Protein AF-X1V5X7-F1 (afdb_monomer)

Radius of gyration: 23.46 Å; Cα contacts (8 Å, |Δi|>4): 172; chains: 1; bounding box: 52×43×67 Å

Secondary structure (DSSP, 8-state):
-EEEEE-SSS-HHHHHHHHHHTT-EEEEEETTTTEEEEE--HHHHHHHHHTT-EEEE--------PSS------------SS-HHHHHHHTTHHHHHTTSSS----TT------SS---TTSTTTTTT-------SSS-SS-SSSHHHHHHHHHHHHHH--S-SS----

Organism: NCBI:txid412755

Mean predicted aligned error: 12.65 Å

Foldseek 3Di:
DKKKKAAPPDALVRSVVLCVVLPWAPWDGDNVVSIIITDDDPVSVVVSVVVVIDIGHPDDPPPPCPPPNPPPPPPPPDDPPDDLLRVCVVVCVQVVQVVDVVGQLCPPHDDDDDDQAEDCPDPQNPPPCPDFDDPDPDDNYRPPCPSHVVNSSSSSNRPPDDDDDDDDD

Sequence (169 aa):
MRYAVTSKVLTVSQLQTEVQRHGGKNLRVANASKQVFCDLDDVNVNKLRAIGCSVNRVGGVRTNIMPPIVTPPLPVAAAPVYSPEQLIWATGLEELRAISEPPLYGEGMNLAIIDTGIRETHEKINGHVVYSKNYTAFPMRDGLDHGTGVASIVFGSCTIMFNSKLKGS

pLDDT: mean 77.75, std 16.04, range [32.78, 93.31]

Solvent-accessible surface area (backbone atoms only — not comparable to full-atom values): 10660 Å² total; per-residue (Å²): 88,52,28,39,36,34,48,93,84,53,53,63,70,56,46,50,53,51,42,46,73,59,63,39,38,82,75,44,78,39,74,92,79,47,33,37,35,25,33,42,52,78,75,40,51,54,54,44,41,73,76,63,32,50,73,43,71,56,65,75,84,71,76,78,67,59,80,69,71,77,64,77,73,75,80,68,87,60,74,74,90,60,53,75,67,53,48,43,56,75,70,46,51,61,63,64,24,62,76,43,90,75,54,68,45,56,82,97,62,86,83,88,83,92,64,67,26,43,54,65,83,40,85,71,44,46,94,66,78,88,77,86,83,76,92,67,91,67,66,57,52,35,83,76,53,52,25,36,47,54,50,35,51,50,39,55,60,40,56,76,83,83,84,93,87,88,85,78,132

Structure (mmCIF, N/CA/C/O backbone):
data_AF-X1V5X7-F1
#
_entry.id   AF-X1V5X7-F1
#
loop_
_atom_site.group_PDB
_atom_site.id
_atom_site.type_symbol
_atom_site.label_atom_id
_atom_site.label_alt_id
_atom_site.label_comp_id
_atom_site.label_asym_id
_atom_site.label_entity_id
_atom_site.label_seq_id
_atom_site.pdbx_PDB_ins_code
_atom_site.Cartn_x
_atom_site.Cartn_y
_atom_site.Cartn_z
_atom_site.occupancy
_atom_site.B_iso_or_equiv
_atom_site.auth_seq_id
_atom_site.auth_comp_id
_atom_site.auth_asym_id
_atom_site.auth_atom_id
_atom_site.pdbx_PDB_model_num
ATOM 1 N N . MET A 1 1 ? -15.019 13.125 15.286 1.00 82.56 1 MET A N 1
ATOM 2 C CA . MET A 1 1 ? -13.568 13.005 14.965 1.00 82.56 1 MET A CA 1
ATOM 3 C C . MET A 1 1 ? -13.233 11.554 14.647 1.00 82.56 1 MET A C 1
ATOM 5 O O . MET A 1 1 ? -13.990 10.699 15.080 1.00 82.56 1 MET A O 1
ATOM 9 N N . ARG A 1 2 ? -12.132 11.260 13.935 1.00 87.50 2 ARG A N 1
ATOM 10 C CA . ARG A 1 2 ? -11.765 9.876 13.587 1.00 87.50 2 ARG A CA 1
ATOM 11 C C . ARG A 1 2 ? -10.947 9.197 14.688 1.00 87.50 2 ARG A C 1
ATOM 13 O O . ARG A 1 2 ? -9.970 9.757 15.186 1.00 87.50 2 ARG A O 1
ATOM 20 N N . TYR A 1 3 ? -11.335 7.980 15.043 1.00 87.81 3 TYR A N 1
ATOM 21 C CA . TYR A 1 3 ? -10.760 7.174 16.114 1.00 87.81 3 TYR A CA 1
ATOM 22 C C . TYR A 1 3 ? -10.454 5.755 15.627 1.00 87.81 3 TYR A C 1
ATOM 24 O O . TYR A 1 3 ? -11.122 5.234 14.735 1.00 87.81 3 TYR A O 1
ATOM 32 N N . ALA A 1 4 ? -9.430 5.146 16.217 1.00 89.38 4 ALA A N 1
ATOM 33 C CA . ALA A 1 4 ? -9.101 3.737 16.101 1.00 89.38 4 ALA A CA 1
ATOM 34 C C . ALA A 1 4 ? -9.502 3.063 17.412 1.00 89.38 4 ALA A C 1
ATOM 36 O O . ALA A 1 4 ? -9.019 3.433 18.486 1.00 89.38 4 ALA A O 1
ATOM 37 N N . VAL A 1 5 ? -10.411 2.100 17.316 1.00 88.75 5 VAL A N 1
ATOM 38 C CA . VAL A 1 5 ? -10.928 1.340 18.449 1.00 88.75 5 VAL A CA 1
ATOM 39 C C . VAL A 1 5 ? -10.356 -0.067 18.386 1.00 88.75 5 VAL A C 1
ATOM 41 O O . VAL A 1 5 ? -10.426 -0.726 17.346 1.00 88.75 5 VAL A O 1
ATOM 44 N N . THR A 1 6 ? -9.800 -0.531 19.500 1.00 90.38 6 THR A N 1
ATOM 45 C CA . THR A 1 6 ? -9.306 -1.900 19.669 1.00 90.38 6 THR A CA 1
ATOM 46 C C . THR A 1 6 ? -9.837 -2.492 20.970 1.00 90.38 6 THR A C 1
ATOM 48 O O . THR A 1 6 ? -10.170 -1.775 21.916 1.00 90.38 6 THR A O 1
ATOM 51 N N . SER A 1 7 ? -9.941 -3.817 21.030 1.00 86.88 7 SER A N 1
ATOM 52 C CA . SER A 1 7 ? -10.329 -4.534 22.244 1.00 86.88 7 SER A CA 1
ATOM 53 C C . SER A 1 7 ? -9.482 -5.790 22.394 1.00 86.88 7 SER A C 1
ATOM 55 O O . SER A 1 7 ? -9.149 -6.442 21.406 1.00 86.88 7 SER A O 1
ATOM 57 N N . LYS A 1 8 ? -9.122 -6.120 23.638 1.00 82.88 8 LYS A N 1
ATOM 58 C CA . LYS A 1 8 ? -8.444 -7.382 23.974 1.00 82.88 8 LYS A CA 1
ATOM 59 C C . LYS A 1 8 ? -9.428 -8.538 24.175 1.00 82.88 8 LYS A C 1
ATOM 61 O O . LYS A 1 8 ? -9.007 -9.688 24.163 1.00 82.88 8 LYS A O 1
ATOM 66 N N . VAL A 1 9 ? -10.708 -8.225 24.381 1.00 81.69 9 VAL A N 1
ATOM 67 C CA . VAL A 1 9 ? -11.739 -9.183 24.807 1.00 81.69 9 VAL A CA 1
ATOM 68 C C . VAL A 1 9 ? -12.745 -9.457 23.690 1.00 81.69 9 VAL A C 1
ATOM 70 O O . VAL A 1 9 ? -13.210 -10.581 23.541 1.00 81.69 9 VAL A O 1
ATOM 73 N N . LEU A 1 10 ? -13.071 -8.444 22.882 1.00 81.31 10 LEU A N 1
ATOM 74 C CA . LEU A 1 10 ? -14.077 -8.554 21.827 1.00 81.31 10 LEU A CA 1
ATOM 75 C C . LEU A 1 10 ? -13.454 -8.967 20.493 1.00 81.31 10 LEU A C 1
ATOM 77 O O . LEU A 1 10 ? -12.392 -8.480 20.101 1.00 81.31 10 LEU A O 1
ATOM 81 N N . THR A 1 11 ? -14.163 -9.820 19.755 1.00 86.56 11 THR A N 1
ATOM 82 C CA . THR A 1 11 ? -13.843 -10.091 18.347 1.00 86.56 11 THR A CA 1
ATOM 83 C C . THR A 1 11 ? -14.108 -8.853 17.488 1.00 86.56 11 THR A C 1
ATOM 85 O O . THR A 1 11 ? -14.869 -7.966 17.869 1.00 86.56 11 THR A O 1
ATOM 88 N N . VAL A 1 12 ? -13.522 -8.789 16.291 1.00 85.25 12 VAL A N 1
ATOM 89 C CA . VAL A 1 12 ? -13.664 -7.626 15.396 1.00 85.25 12 VAL A CA 1
ATOM 90 C C . VAL A 1 12 ? -15.128 -7.373 14.993 1.00 85.25 12 VAL A C 1
ATOM 92 O O . VAL A 1 12 ? -15.560 -6.225 14.947 1.00 85.25 12 VAL A O 1
ATOM 95 N N . SER A 1 13 ? -15.911 -8.437 14.786 1.00 86.50 13 SER A N 1
ATOM 96 C CA . SER A 1 13 ? -17.355 -8.365 14.498 1.00 86.50 13 SER A CA 1
ATOM 97 C C . SER A 1 13 ? -18.157 -7.780 15.672 1.00 86.50 13 SER A C 1
ATOM 99 O O . SER A 1 13 ? -18.977 -6.872 15.503 1.00 86.50 13 SER A O 1
ATOM 101 N N . GLN A 1 14 ? -17.868 -8.241 16.891 1.00 88.19 14 GLN A N 1
ATOM 102 C CA . GLN A 1 14 ? -18.498 -7.716 18.104 1.00 88.19 14 GLN A CA 1
ATOM 103 C C . GLN A 1 14 ? -18.083 -6.267 18.360 1.00 88.19 14 GLN A C 1
ATOM 105 O O . GLN A 1 14 ? -18.922 -5.441 18.702 1.00 88.19 14 GLN A O 1
ATOM 110 N N . LEU A 1 15 ? -16.809 -5.941 18.129 1.00 88.12 15 LEU A N 1
ATOM 111 C CA . LEU A 1 15 ? -16.285 -4.588 18.260 1.00 88.12 15 LEU A CA 1
ATOM 112 C C . LEU A 1 15 ? -16.966 -3.627 17.283 1.00 88.12 15 LEU A C 1
ATOM 114 O O . LEU A 1 15 ? -17.355 -2.534 17.677 1.00 88.12 15 LEU A O 1
ATOM 118 N N . GLN A 1 16 ? -17.158 -4.038 16.029 1.00 89.88 16 GLN A N 1
ATOM 119 C CA . GLN A 1 16 ? -17.899 -3.258 15.038 1.00 89.88 16 GLN A CA 1
ATOM 120 C C . GLN A 1 16 ? -19.344 -3.009 15.488 1.00 89.88 16 GLN A C 1
ATOM 122 O O . GLN A 1 16 ? -19.816 -1.875 15.423 1.00 89.88 16 GLN A O 1
ATOM 127 N N . THR A 1 17 ? -20.022 -4.052 15.972 1.00 90.44 17 THR A N 1
ATOM 128 C CA . THR A 1 17 ? -21.407 -3.958 16.459 1.00 90.44 17 THR A CA 1
ATOM 129 C C . THR A 1 17 ? -21.512 -3.000 17.645 1.00 90.44 17 THR A C 1
ATOM 131 O O . THR A 1 17 ? -22.409 -2.160 17.690 1.00 90.44 17 THR A O 1
ATOM 134 N N . GLU A 1 18 ? -20.569 -3.077 18.583 1.00 88.19 18 GLU A N 1
ATOM 135 C CA . GLU A 1 18 ? -20.554 -2.226 19.771 1.00 88.19 18 GLU A CA 1
ATOM 136 C C . GLU A 1 18 ? -20.244 -0.768 19.408 1.00 88.19 18 GLU A C 1
ATOM 138 O O . GLU A 1 18 ? -20.939 0.148 19.841 1.00 88.19 18 GLU A O 1
ATOM 143 N N . VAL A 1 19 ? -19.274 -0.536 18.521 1.00 89.88 19 VAL A N 1
ATOM 144 C CA . VAL A 1 19 ? -18.979 0.803 17.990 1.00 89.88 19 VAL A CA 1
ATOM 145 C C . VAL A 1 19 ? -20.199 1.397 17.281 1.00 89.88 19 VAL A C 1
ATOM 147 O O . VAL A 1 19 ? -20.501 2.573 17.478 1.00 89.88 19 VAL A O 1
ATOM 150 N N . GLN A 1 20 ? -20.934 0.603 16.500 1.00 90.69 20 GLN A N 1
ATOM 151 C CA . GLN A 1 20 ? -22.153 1.055 15.829 1.00 90.69 20 GLN A CA 1
ATOM 152 C C . GLN A 1 20 ? -23.278 1.367 16.828 1.00 90.69 20 GLN A C 1
ATOM 154 O O . GLN A 1 20 ? -23.956 2.386 16.689 1.00 90.69 20 GLN A O 1
ATOM 159 N N . ARG A 1 21 ? -23.440 0.545 17.874 1.00 89.50 21 ARG A N 1
ATOM 160 C CA . ARG A 1 21 ? -24.416 0.760 18.955 1.00 89.50 21 ARG A CA 1
ATOM 161 C C . ARG A 1 21 ? -24.161 2.061 19.717 1.00 89.50 21 ARG A C 1
ATOM 163 O O . ARG A 1 21 ? -25.111 2.757 20.061 1.00 89.50 21 ARG A O 1
ATOM 170 N N . HIS A 1 22 ? -22.896 2.423 19.929 1.00 87.50 22 HIS A N 1
ATOM 171 C CA . HIS A 1 22 ? -22.502 3.683 20.577 1.00 87.50 22 HIS A CA 1
ATOM 172 C C . HIS A 1 22 ? -22.382 4.864 19.602 1.00 87.50 22 HIS A C 1
ATOM 174 O O . HIS A 1 22 ? -21.742 5.864 19.919 1.00 87.50 22 HIS A O 1
ATOM 180 N N . GLY A 1 23 ? -23.008 4.779 18.424 1.00 86.50 23 GLY A N 1
ATOM 181 C CA . GLY A 1 23 ? -23.139 5.905 17.498 1.00 86.50 23 GLY A CA 1
ATOM 182 C C . GLY A 1 23 ? -21.920 6.162 16.610 1.00 86.50 23 GLY A C 1
ATOM 183 O O . GLY A 1 23 ? -21.789 7.259 16.067 1.00 86.50 23 GLY A O 1
ATOM 184 N N . GLY A 1 24 ? -21.029 5.181 16.448 1.00 87.44 24 GLY A N 1
ATOM 185 C CA . GLY A 1 24 ? -19.924 5.254 15.496 1.00 87.44 24 GLY A CA 1
ATOM 186 C C . GLY A 1 24 ? -20.416 5.379 14.054 1.00 87.44 24 GLY A C 1
ATOM 187 O O . GLY A 1 24 ? -21.307 4.650 13.621 1.00 87.44 24 GLY A O 1
ATOM 188 N N . LYS A 1 25 ? -19.814 6.298 13.295 1.00 89.25 25 LYS A N 1
ATOM 189 C CA . LYS A 1 25 ? -20.087 6.530 11.864 1.00 89.25 25 LYS A CA 1
ATOM 190 C C . LYS A 1 25 ? -18.861 6.169 11.019 1.00 89.25 25 LYS A C 1
ATOM 192 O O . LYS A 1 25 ? -17.762 6.026 11.550 1.00 89.25 25 LYS A O 1
ATOM 197 N N . ASN A 1 26 ? -19.032 6.008 9.703 1.00 86.50 26 ASN A N 1
ATOM 198 C CA . ASN A 1 26 ? -17.939 5.759 8.744 1.00 86.50 26 ASN A CA 1
ATOM 199 C C . ASN A 1 26 ? -16.989 4.608 9.139 1.00 86.50 26 ASN A C 1
ATOM 201 O O . ASN A 1 26 ? -15.761 4.742 9.062 1.00 86.50 26 ASN A O 1
ATOM 205 N N . LEU A 1 27 ? -17.559 3.479 9.574 1.00 88.19 27 LEU A N 1
ATOM 206 C CA . LEU A 1 27 ? -16.793 2.342 10.074 1.00 88.19 27 LEU A CA 1
ATOM 207 C C . LEU A 1 27 ? -15.926 1.733 8.960 1.00 88.19 27 LEU A C 1
ATOM 209 O O . LEU A 1 27 ? -16.418 1.359 7.897 1.00 88.19 27 LEU A O 1
ATOM 213 N N . ARG A 1 28 ? -14.626 1.592 9.222 1.00 87.31 28 ARG A N 1
ATOM 214 C CA . ARG A 1 28 ? -13.691 0.796 8.423 1.00 87.31 28 ARG A CA 1
ATOM 215 C C . ARG A 1 28 ? -13.027 -0.238 9.310 1.00 87.31 28 ARG A C 1
ATOM 217 O O . ARG A 1 28 ? -12.333 0.103 10.265 1.00 87.31 28 ARG A O 1
ATOM 224 N N . VAL A 1 29 ? -13.225 -1.498 8.962 1.00 88.69 29 VAL A N 1
ATOM 225 C CA . VAL A 1 29 ? -12.705 -2.628 9.721 1.00 88.69 29 VAL A CA 1
ATOM 226 C C . VAL A 1 29 ? -11.352 -3.044 9.159 1.00 88.69 29 VAL A C 1
ATOM 228 O O . VAL A 1 29 ? -11.228 -3.336 7.972 1.00 88.69 29 VAL A O 1
ATOM 231 N N . ALA A 1 30 ? -10.339 -3.085 10.018 1.00 85.94 30 ALA A N 1
ATOM 232 C CA . ALA A 1 30 ? -9.025 -3.623 9.709 1.00 85.94 30 ALA A CA 1
ATOM 233 C C . ALA A 1 30 ? -8.866 -4.976 10.413 1.00 85.94 30 ALA A C 1
ATOM 235 O O . ALA A 1 30 ? -8.379 -5.063 11.541 1.00 85.94 30 ALA A O 1
ATOM 236 N N . ASN A 1 31 ? -9.306 -6.041 9.736 1.00 83.50 31 ASN A N 1
ATOM 237 C CA . ASN A 1 31 ? -9.322 -7.401 10.287 1.00 83.50 31 ASN A CA 1
ATOM 238 C C . ASN A 1 31 ? -7.927 -7.877 10.717 1.00 83.50 31 ASN A C 1
ATOM 240 O O . ASN A 1 31 ? -7.783 -8.434 11.802 1.00 83.50 31 ASN A O 1
ATOM 244 N N . ALA A 1 32 ? -6.902 -7.604 9.902 1.00 81.69 32 ALA A N 1
ATOM 245 C CA . ALA A 1 32 ? -5.528 -8.033 10.165 1.00 81.69 32 ALA A CA 1
ATOM 246 C C . ALA A 1 32 ? -4.952 -7.429 11.458 1.00 81.69 32 ALA A C 1
ATOM 248 O O . ALA A 1 32 ? -4.294 -8.121 12.227 1.00 81.69 32 ALA A O 1
ATOM 249 N N . SER A 1 33 ? -5.243 -6.154 11.733 1.00 80.69 33 SER A N 1
ATOM 250 C CA . SER A 1 33 ? -4.782 -5.465 12.943 1.00 80.69 33 SER A CA 1
ATOM 251 C C . SER A 1 33 ? -5.778 -5.540 14.107 1.00 80.69 33 SER A C 1
ATOM 253 O O . SER A 1 33 ? -5.490 -5.020 15.185 1.00 80.69 33 SER A O 1
ATOM 255 N N . LYS A 1 34 ? -6.934 -6.193 13.909 1.00 86.44 34 LYS A N 1
ATOM 256 C CA . LYS A 1 34 ? -8.056 -6.278 14.858 1.00 86.44 34 LYS A CA 1
ATOM 257 C C . LYS A 1 34 ? -8.530 -4.904 15.351 1.00 86.44 34 LYS A C 1
ATOM 259 O O . LYS A 1 34 ? -8.801 -4.717 16.537 1.00 86.44 34 LYS A O 1
ATOM 264 N N . GLN A 1 35 ? -8.616 -3.935 14.438 1.00 88.31 35 GLN A N 1
ATOM 265 C CA . GLN A 1 35 ? -9.007 -2.556 14.756 1.00 88.31 35 GLN A CA 1
ATOM 266 C C . GLN A 1 35 ? -10.227 -2.125 13.950 1.00 88.31 35 GLN A C 1
ATOM 268 O O . GLN A 1 35 ? -10.412 -2.532 12.801 1.00 88.31 35 GLN A O 1
ATOM 273 N N . VAL A 1 36 ? -11.035 -1.250 14.540 1.00 89.25 36 VAL A N 1
ATOM 274 C CA . VAL A 1 36 ? -12.145 -0.580 13.860 1.00 89.25 36 VAL A CA 1
ATOM 275 C C . VAL A 1 36 ? -11.869 0.916 13.848 1.00 89.25 36 VAL A C 1
ATOM 277 O O . VAL A 1 36 ? -11.756 1.551 14.894 1.00 89.25 36 VAL A O 1
ATOM 280 N N . PHE A 1 37 ? -11.766 1.488 12.654 1.00 89.81 37 PHE A N 1
ATOM 281 C CA . PHE A 1 37 ? -11.688 2.929 12.466 1.00 89.81 37 PHE A CA 1
ATOM 282 C C . PHE A 1 37 ? -13.094 3.490 12.311 1.00 89.81 37 PHE A C 1
ATOM 284 O O . PHE A 1 37 ? -13.849 3.007 11.475 1.00 89.81 37 PHE A O 1
ATOM 291 N N . CYS A 1 38 ? -13.449 4.510 13.078 1.00 90.50 38 CYS A N 1
ATOM 292 C CA . CYS A 1 38 ? -14.777 5.115 13.022 1.00 90.50 38 CYS A CA 1
ATOM 293 C C . CYS A 1 38 ? -14.725 6.589 13.409 1.00 90.50 38 CYS A C 1
ATOM 295 O O . CYS A 1 38 ? -13.779 7.047 14.051 1.00 90.50 38 CYS A O 1
ATOM 297 N N . ASP A 1 39 ? -15.758 7.322 13.020 1.00 90.44 39 ASP A N 1
ATOM 298 C CA . ASP A 1 39 ? -15.989 8.671 13.500 1.00 90.44 39 ASP A CA 1
ATOM 299 C C . ASP A 1 39 ? -16.866 8.612 14.752 1.00 90.44 39 ASP A C 1
ATOM 301 O O . ASP A 1 39 ? -17.958 8.043 14.726 1.00 90.44 39 ASP A O 1
ATOM 305 N N . LEU A 1 40 ? -16.370 9.189 15.845 1.00 89.19 40 LEU A N 1
ATOM 306 C CA . LEU A 1 40 ? -17.052 9.256 17.138 1.00 89.19 40 LEU A CA 1
ATOM 307 C C . LEU A 1 40 ? -17.048 10.688 17.677 1.00 89.19 40 LEU A C 1
ATOM 309 O O . LEU A 1 40 ? -16.166 11.496 17.351 1.00 89.19 40 LEU A O 1
ATOM 313 N N . ASP A 1 41 ? -18.025 10.954 18.537 1.00 88.75 41 ASP A N 1
ATOM 314 C CA . ASP A 1 41 ? -18.094 12.138 19.390 1.00 88.75 41 ASP A CA 1
ATOM 315 C C . ASP A 1 41 ? -17.436 11.840 20.741 1.00 88.75 41 ASP A C 1
ATOM 317 O O . ASP A 1 41 ? -17.430 10.693 21.201 1.00 88.75 41 ASP A O 1
ATOM 321 N N . ASP A 1 42 ? -16.913 12.865 21.413 1.00 84.25 42 ASP A N 1
ATOM 322 C CA . ASP A 1 42 ? -16.115 12.689 22.637 1.00 84.25 42 ASP A CA 1
ATOM 323 C C . ASP A 1 42 ? -16.911 12.030 23.781 1.00 84.25 42 ASP A C 1
ATOM 325 O O . ASP A 1 42 ? -16.365 11.268 24.580 1.00 84.25 42 ASP A O 1
ATOM 329 N N . VAL A 1 43 ? -18.234 12.223 23.803 1.00 85.88 43 VAL A N 1
ATOM 330 C CA . VAL A 1 43 ? -19.146 11.545 24.740 1.00 85.88 43 VAL A CA 1
ATOM 331 C C . VAL A 1 43 ? -19.151 10.026 24.524 1.00 85.88 43 VAL A C 1
ATOM 333 O O . VAL A 1 43 ? -19.136 9.256 25.486 1.00 85.88 43 VAL A O 1
ATOM 336 N N . ASN A 1 44 ? -19.138 9.575 23.269 1.00 87.50 44 ASN A N 1
ATOM 337 C CA . ASN A 1 44 ? -19.189 8.153 22.921 1.00 87.50 44 ASN A CA 1
ATOM 338 C C . ASN A 1 44 ? -17.822 7.472 23.089 1.00 87.50 44 ASN A C 1
ATOM 340 O O . ASN A 1 44 ? -17.758 6.289 23.423 1.00 87.50 44 ASN A O 1
ATOM 344 N N . VAL A 1 45 ? -16.726 8.229 22.963 1.00 86.69 45 VAL A N 1
ATOM 345 C CA . VAL A 1 45 ? -15.367 7.758 23.285 1.00 86.69 45 VAL A CA 1
ATOM 346 C C . VAL A 1 45 ? -15.272 7.308 24.744 1.00 86.69 45 VAL A C 1
ATOM 348 O O . VAL A 1 45 ? -14.739 6.232 25.020 1.00 86.69 45 VAL A O 1
ATOM 351 N N . ASN A 1 46 ? -15.822 8.092 25.676 1.00 86.75 46 ASN A N 1
ATOM 352 C CA . ASN A 1 46 ? -15.789 7.760 27.102 1.00 86.75 46 ASN A CA 1
ATOM 353 C C . ASN A 1 46 ? -16.608 6.502 27.426 1.00 86.75 46 ASN A C 1
ATOM 355 O O . ASN A 1 46 ? -16.162 5.677 28.221 1.00 86.75 46 ASN A O 1
ATOM 359 N N . LYS A 1 47 ? -17.753 6.304 26.760 1.00 88.00 47 LYS A N 1
ATOM 360 C CA . LYS A 1 47 ? -18.570 5.086 26.908 1.00 88.00 47 LYS A CA 1
ATOM 361 C C . LYS A 1 47 ? -17.817 3.838 26.452 1.00 88.00 47 LYS A C 1
ATOM 363 O O . LYS A 1 47 ? -17.771 2.850 27.176 1.00 88.00 47 LYS A O 1
ATOM 368 N N . LEU A 1 48 ? -17.160 3.898 25.294 1.00 85.69 48 LEU A N 1
ATOM 369 C CA . LEU A 1 48 ? -16.375 2.774 24.775 1.00 85.69 48 LEU A CA 1
ATOM 370 C C . LEU A 1 48 ? -15.162 2.455 25.662 1.00 85.69 48 LEU A C 1
ATOM 372 O O . LEU A 1 48 ? -14.858 1.283 25.884 1.00 85.69 48 LEU A O 1
ATOM 376 N N . ARG A 1 49 ? -14.507 3.477 26.228 1.00 88.00 49 ARG A N 1
ATOM 377 C CA . ARG A 1 49 ? -13.428 3.284 27.210 1.00 88.00 49 ARG A CA 1
ATOM 378 C C . ARG A 1 49 ? -13.920 2.624 28.497 1.00 88.00 49 ARG A C 1
ATOM 380 O O . ARG A 1 49 ? -13.240 1.740 29.007 1.00 88.00 49 ARG A O 1
ATOM 387 N N . ALA A 1 50 ? -15.106 2.994 28.981 1.00 85.94 50 ALA A N 1
ATOM 388 C CA . ALA A 1 50 ? -15.713 2.387 30.168 1.00 85.94 50 ALA A CA 1
ATOM 389 C C . ALA A 1 50 ? -16.049 0.894 29.976 1.00 85.94 50 ALA A C 1
ATOM 391 O O . ALA A 1 50 ? -15.991 0.126 30.929 1.00 85.94 50 ALA A O 1
ATOM 392 N N . ILE A 1 51 ? -16.327 0.468 28.740 1.00 82.81 51 ILE A N 1
ATOM 393 C CA . ILE A 1 51 ? -16.586 -0.938 28.368 1.00 82.81 51 ILE A CA 1
ATOM 394 C C . ILE A 1 51 ? -15.269 -1.731 28.191 1.00 82.81 51 ILE A C 1
ATOM 396 O O . ILE A 1 51 ? -15.269 -2.920 27.880 1.00 82.81 51 ILE A O 1
ATOM 400 N N . GLY A 1 52 ? -14.113 -1.092 28.402 1.00 84.31 52 GLY A N 1
ATOM 401 C CA . GLY A 1 52 ? -12.796 -1.723 28.290 1.00 84.31 52 GLY A CA 1
ATOM 402 C C . GLY A 1 52 ? -12.213 -1.719 26.874 1.00 84.31 52 GLY A C 1
ATOM 403 O O . GLY A 1 52 ? -11.238 -2.428 26.611 1.00 84.31 52 GLY A O 1
ATOM 404 N N . CYS A 1 53 ? -12.771 -0.930 25.948 1.00 85.62 53 CYS A N 1
ATOM 405 C CA . CYS A 1 53 ? -12.170 -0.725 24.629 1.00 85.62 53 CYS A CA 1
ATOM 406 C C . CYS A 1 53 ? -11.080 0.355 24.689 1.00 85.62 53 CYS A C 1
ATOM 408 O O . CYS A 1 53 ? -11.251 1.414 25.294 1.00 85.62 53 CYS A O 1
ATOM 410 N N . SER A 1 54 ? -9.961 0.126 24.003 1.00 86.38 54 SER A N 1
ATOM 411 C CA . SER A 1 54 ? -8.947 1.157 23.798 1.00 86.38 54 SER A CA 1
ATOM 412 C C . SER A 1 54 ? -9.366 2.023 22.615 1.00 86.38 54 SER A C 1
ATOM 414 O O . SER A 1 54 ? -9.473 1.542 21.488 1.00 86.38 54 SER A O 1
ATOM 416 N N . VAL A 1 55 ? -9.636 3.301 22.878 1.00 87.75 55 VAL A N 1
ATOM 417 C CA . VAL A 1 55 ? -10.038 4.275 21.858 1.00 87.75 55 VAL A CA 1
ATOM 418 C C . VAL A 1 55 ? -8.936 5.311 21.713 1.00 87.75 55 VAL A C 1
ATOM 420 O O . VAL A 1 55 ? -8.760 6.169 22.586 1.00 87.75 55 VAL A O 1
ATOM 423 N N . ASN A 1 56 ? -8.207 5.235 20.605 1.00 86.38 56 ASN A N 1
ATOM 424 C CA . ASN A 1 56 ? -7.131 6.157 20.276 1.00 86.38 56 ASN A CA 1
ATOM 425 C C . ASN A 1 56 ? -7.605 7.102 19.183 1.00 86.38 56 ASN A C 1
ATOM 427 O O . ASN A 1 56 ? -8.122 6.669 18.154 1.00 86.38 56 ASN A O 1
ATOM 431 N N . ARG A 1 57 ? -7.448 8.410 19.398 1.00 84.12 57 ARG A N 1
ATOM 432 C CA . ARG A 1 57 ? -7.718 9.382 18.339 1.00 84.12 57 ARG A CA 1
ATOM 433 C C . ARG A 1 57 ? -6.768 9.081 17.193 1.00 84.12 57 ARG A C 1
ATOM 435 O O . ARG A 1 57 ? -5.559 9.015 17.409 1.00 84.12 57 ARG A O 1
ATOM 442 N N . VAL A 1 58 ? -7.307 8.917 15.988 1.00 80.00 58 VAL A N 1
ATOM 443 C CA . VAL A 1 58 ? -6.471 8.924 14.792 1.00 80.00 58 VAL A CA 1
ATOM 444 C C . VAL A 1 58 ? -6.056 10.373 14.626 1.00 80.00 58 VAL A C 1
ATOM 446 O O . VAL A 1 58 ? -6.781 11.191 14.059 1.00 80.00 58 VAL A O 1
ATOM 449 N N . GLY A 1 59 ? -4.925 10.721 15.237 1.00 66.62 59 GLY A N 1
ATOM 450 C CA . GLY A 1 59 ? -4.238 11.950 14.899 1.00 66.62 59 GLY A CA 1
ATOM 451 C C . GLY A 1 59 ? -3.980 11.916 13.402 1.00 66.62 59 GLY A C 1
ATOM 452 O O . GLY A 1 59 ? -3.607 10.867 12.870 1.00 66.62 59 GLY A O 1
ATOM 453 N N . GLY A 1 60 ? -4.204 13.040 12.716 1.00 56.97 60 GLY A N 1
ATOM 454 C CA . GLY A 1 60 ? -3.646 13.193 11.378 1.00 56.97 60 GLY A CA 1
ATOM 455 C C . GLY A 1 60 ? -2.184 12.778 11.458 1.00 56.97 60 GLY A C 1
ATOM 456 O O . GLY A 1 60 ? -1.511 13.157 12.422 1.00 56.97 60 GLY A O 1
ATOM 457 N N . VAL A 1 61 ? -1.738 11.931 10.530 1.00 47.00 61 VAL A N 1
ATOM 458 C CA . VAL A 1 61 ? -0.326 11.578 10.412 1.00 47.00 61 VAL A CA 1
ATOM 459 C C . VAL A 1 61 ? 0.408 12.906 10.323 1.00 47.00 61 VAL A C 1
ATOM 461 O O . VAL A 1 61 ? 0.346 13.594 9.308 1.00 47.00 61 VAL A O 1
ATOM 464 N N . ARG A 1 62 ? 1.013 13.331 11.433 1.00 41.19 62 ARG A N 1
ATOM 465 C CA . ARG A 1 62 ? 1.937 14.446 11.400 1.00 41.19 62 ARG A CA 1
ATOM 466 C C . ARG A 1 62 ? 3.121 13.855 10.679 1.00 41.19 62 ARG A C 1
ATOM 468 O O . ARG A 1 62 ? 3.829 13.024 11.243 1.00 41.19 62 ARG A O 1
ATOM 475 N N . THR A 1 63 ? 3.287 14.224 9.416 1.00 41.38 63 THR A N 1
ATOM 476 C CA . THR A 1 63 ? 4.594 14.138 8.792 1.00 41.38 63 THR A CA 1
ATOM 477 C C . THR A 1 63 ? 5.499 14.930 9.719 1.00 41.38 63 THR A C 1
ATOM 479 O O . THR A 1 63 ? 5.434 16.159 9.759 1.00 41.38 63 THR A O 1
ATOM 482 N N . ASN A 1 64 ? 6.271 14.231 10.548 1.00 42.62 64 ASN A N 1
ATOM 483 C CA . ASN A 1 64 ? 7.408 14.836 11.203 1.00 42.62 64 ASN A CA 1
ATOM 484 C C . ASN A 1 64 ? 8.399 15.033 10.058 1.00 42.62 64 ASN A C 1
ATOM 486 O O . ASN A 1 64 ? 9.268 14.198 9.826 1.00 42.62 64 ASN A O 1
ATOM 490 N N . ILE A 1 65 ? 8.152 16.061 9.239 1.00 48.00 65 ILE A N 1
ATOM 491 C CA . ILE A 1 65 ? 9.110 16.517 8.250 1.00 48.00 65 ILE A CA 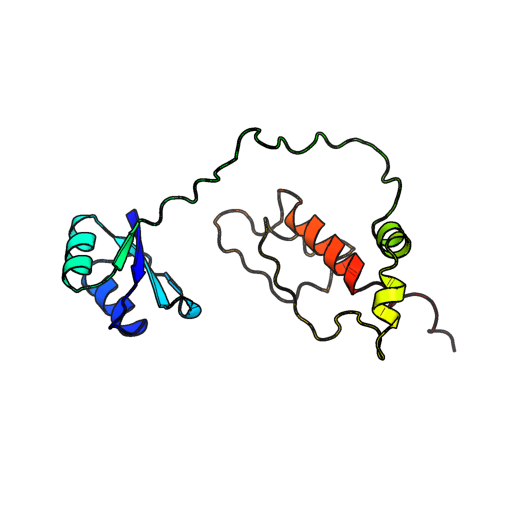1
ATOM 492 C C . ILE A 1 65 ? 10.215 17.082 9.119 1.00 48.00 65 ILE A C 1
ATOM 494 O O . ILE A 1 65 ? 10.129 18.224 9.565 1.00 48.00 65 ILE A O 1
ATOM 498 N N . MET A 1 66 ? 11.159 16.219 9.499 1.00 44.16 66 MET A N 1
ATOM 499 C CA . MET A 1 66 ? 12.346 16.643 10.214 1.00 44.16 66 MET A CA 1
ATOM 500 C C . MET A 1 66 ? 12.959 17.741 9.356 1.00 44.16 66 MET A C 1
ATOM 502 O O . MET A 1 66 ? 13.259 17.476 8.193 1.00 44.16 66 MET A O 1
ATOM 506 N N . PRO A 1 67 ? 13.083 18.974 9.869 1.00 50.94 67 PRO A N 1
ATOM 507 C CA . PRO A 1 67 ? 13.829 19.992 9.169 1.00 50.94 67 PRO A CA 1
ATOM 508 C C . PRO A 1 67 ? 15.239 19.447 8.891 1.00 50.94 67 PRO A C 1
ATOM 510 O O . PRO A 1 67 ? 15.841 18.858 9.791 1.00 50.94 67 PRO A O 1
ATOM 513 N N . PRO A 1 68 ? 15.768 19.629 7.678 1.00 54.78 68 PRO A N 1
ATOM 514 C CA . PRO A 1 68 ? 15.180 20.402 6.594 1.00 54.78 68 PRO A CA 1
ATOM 515 C C . PRO A 1 68 ? 14.051 19.637 5.895 1.00 54.78 68 PRO A C 1
ATOM 517 O O . PRO A 1 68 ? 14.186 18.455 5.593 1.00 54.78 68 PRO A O 1
ATOM 520 N N . ILE A 1 69 ? 12.953 20.347 5.588 1.00 49.47 69 ILE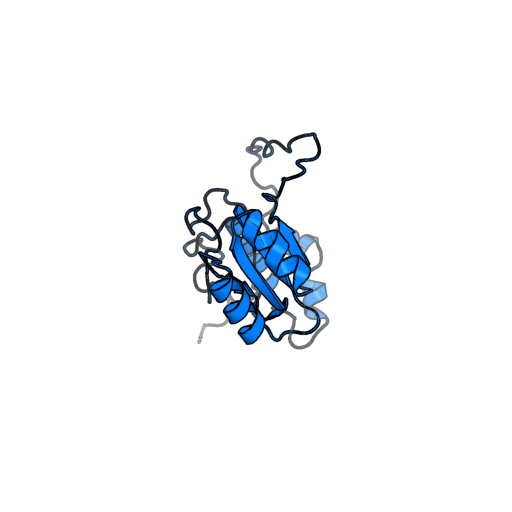 A N 1
ATOM 521 C CA . ILE A 1 69 ? 12.040 19.932 4.518 1.00 49.47 69 ILE A CA 1
ATOM 522 C C . ILE A 1 69 ? 12.955 19.602 3.348 1.00 49.47 69 ILE A C 1
ATOM 524 O O . ILE A 1 69 ? 13.633 20.500 2.850 1.00 49.47 69 ILE A O 1
ATOM 528 N N . VAL A 1 70 ? 13.048 18.321 2.988 1.00 53.91 70 VAL A N 1
ATOM 529 C CA . VAL A 1 70 ? 13.762 17.909 1.788 1.00 53.91 70 VAL A CA 1
ATOM 530 C C . VAL A 1 70 ? 12.929 18.490 0.662 1.00 53.91 70 VAL A C 1
ATOM 532 O O . VAL A 1 70 ? 11.952 17.893 0.214 1.00 53.91 70 VAL A O 1
ATOM 535 N N . THR A 1 71 ? 13.237 19.730 0.282 1.00 54.06 71 THR A N 1
ATOM 536 C CA . THR A 1 71 ? 12.831 20.281 -0.997 1.00 54.06 71 THR A CA 1
ATOM 537 C C . THR A 1 71 ? 13.186 19.196 -1.999 1.00 54.06 71 THR A C 1
ATOM 539 O O . THR A 1 71 ? 14.331 18.723 -1.949 1.00 54.06 71 THR A O 1
ATOM 542 N N . PRO A 1 72 ? 12.239 18.744 -2.846 1.00 55.53 72 PRO A N 1
ATOM 543 C CA . PRO A 1 72 ? 12.582 17.838 -3.926 1.00 55.53 72 PRO A CA 1
ATOM 544 C C . PRO A 1 72 ? 13.843 18.406 -4.570 1.00 55.53 72 PRO A C 1
ATOM 546 O O . PRO A 1 72 ? 13.849 19.614 -4.853 1.00 55.53 72 PRO A O 1
ATOM 549 N N . PRO A 1 73 ? 14.936 17.626 -4.662 1.00 54.34 73 PRO A N 1
ATOM 550 C CA . PRO A 1 73 ? 16.159 18.137 -5.246 1.00 54.34 73 PRO A CA 1
ATOM 551 C C . PRO A 1 73 ? 15.765 18.770 -6.573 1.00 54.34 73 PRO A C 1
ATOM 553 O O . PRO A 1 73 ? 15.031 18.150 -7.349 1.00 54.34 73 PRO A O 1
ATOM 556 N N . LEU A 1 74 ? 16.163 20.033 -6.779 1.00 58.28 74 LEU A N 1
ATOM 557 C CA . LEU A 1 74 ? 16.005 20.684 -8.075 1.00 58.28 74 LEU A CA 1
ATOM 558 C C . LEU A 1 74 ? 16.478 19.661 -9.102 1.00 58.28 74 LEU A C 1
ATOM 560 O O . LEU A 1 74 ? 17.612 19.197 -8.937 1.00 58.28 74 LEU A O 1
ATOM 564 N N . PRO A 1 75 ? 15.630 19.246 -10.065 1.00 53.47 75 PRO A N 1
ATOM 565 C CA . PRO A 1 75 ? 16.024 18.256 -11.043 1.00 53.47 75 PRO A CA 1
ATOM 566 C C . PRO A 1 75 ? 17.311 18.758 -11.671 1.00 53.47 75 PRO A C 1
ATOM 568 O O . PRO A 1 75 ? 17.315 19.750 -12.402 1.00 53.47 75 PRO A O 1
ATOM 571 N N . VAL A 1 76 ? 18.431 18.137 -11.308 1.00 57.66 76 VAL A N 1
ATOM 572 C CA . VAL A 1 76 ? 19.678 18.427 -11.982 1.00 57.66 76 VAL A CA 1
ATOM 573 C C . VAL A 1 76 ? 19.414 17.884 -13.370 1.00 57.66 76 VAL A C 1
ATOM 575 O O . VAL A 1 76 ? 19.218 16.680 -13.529 1.00 57.66 76 VAL A O 1
ATOM 578 N N . ALA A 1 77 ? 19.359 18.765 -14.367 1.00 55.59 77 ALA A N 1
ATOM 579 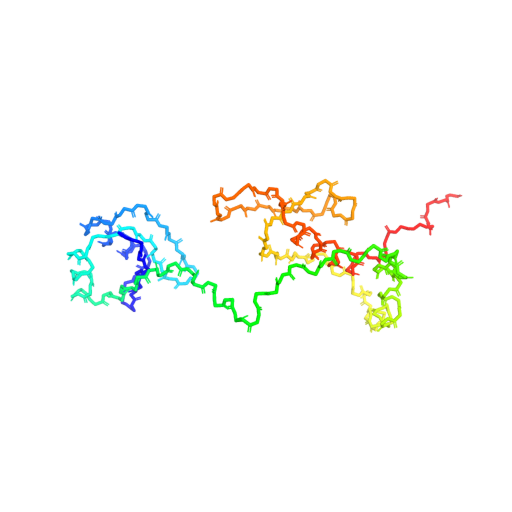C CA . ALA A 1 77 ? 19.364 18.386 -15.773 1.00 55.59 77 ALA A CA 1
ATOM 580 C C . ALA A 1 77 ? 20.746 17.811 -16.140 1.00 55.59 77 ALA A C 1
ATOM 582 O O . ALA A 1 77 ? 21.388 18.228 -17.096 1.00 55.59 77 ALA A O 1
ATOM 583 N N . ALA A 1 78 ? 21.256 16.897 -15.321 1.00 55.59 78 ALA A N 1
ATOM 584 C CA . ALA A 1 78 ? 22.323 16.013 -15.694 1.00 55.59 78 ALA A CA 1
ATOM 585 C C . ALA A 1 78 ? 21.659 14.946 -16.553 1.00 55.59 78 ALA A C 1
ATOM 587 O O . ALA A 1 78 ? 20.696 14.302 -16.127 1.00 55.59 78 ALA A O 1
ATOM 588 N N . ALA A 1 79 ? 22.164 14.767 -17.771 1.00 58.94 79 ALA A N 1
ATOM 589 C CA . ALA A 1 79 ? 21.895 13.537 -18.488 1.00 58.94 79 ALA A CA 1
ATOM 590 C C . ALA A 1 79 ? 22.240 12.379 -17.533 1.00 58.94 79 ALA A C 1
ATOM 592 O O . ALA A 1 79 ? 23.311 12.431 -16.914 1.00 58.94 79 ALA A O 1
ATOM 593 N N . PRO A 1 80 ? 21.350 11.389 -17.337 1.00 59.66 80 PRO A N 1
ATOM 594 C CA . PRO A 1 80 ? 21.689 10.229 -16.531 1.00 59.66 80 PRO A CA 1
ATOM 595 C C . PRO A 1 80 ? 22.986 9.647 -17.090 1.00 59.66 80 PRO A C 1
ATOM 597 O O . PRO A 1 80 ? 23.035 9.225 -18.243 1.00 59.66 80 PRO A O 1
ATOM 600 N N . VAL A 1 81 ? 24.055 9.702 -16.291 1.00 67.94 81 VAL A N 1
ATOM 601 C CA . VAL A 1 81 ? 25.375 9.197 -16.702 1.00 67.94 81 VAL A CA 1
ATOM 602 C C . VAL A 1 81 ? 25.296 7.687 -16.917 1.00 67.94 81 VAL A C 1
ATOM 604 O O . VAL A 1 81 ? 25.976 7.149 -17.786 1.00 67.94 81 VAL A O 1
ATOM 607 N N . TYR A 1 82 ? 24.412 7.036 -16.157 1.00 65.88 82 TYR A N 1
ATOM 608 C CA . TYR A 1 82 ? 24.117 5.621 -16.259 1.00 65.88 82 TYR A CA 1
ATOM 609 C C . TYR A 1 82 ? 22.610 5.387 -16.254 1.00 65.88 82 TYR A C 1
ATOM 611 O O . TYR A 1 82 ? 21.876 5.988 -15.465 1.00 65.88 82 TYR A O 1
ATOM 619 N N . SER A 1 83 ? 22.149 4.496 -17.121 1.00 70.81 83 SER A N 1
ATOM 620 C CA . SER A 1 83 ? 20.795 3.965 -17.057 1.00 70.81 83 SER A CA 1
ATOM 621 C C . SER A 1 83 ? 20.648 3.033 -15.837 1.00 70.81 83 SER A C 1
ATOM 623 O O . SER A 1 83 ? 21.650 2.494 -15.353 1.00 70.81 83 SER A O 1
ATOM 625 N N . PRO A 1 84 ? 19.429 2.805 -15.311 1.00 69.56 84 PRO A N 1
ATOM 626 C CA . PRO A 1 84 ? 19.210 1.827 -14.241 1.00 69.56 84 PRO A CA 1
ATOM 627 C C . PRO A 1 84 ? 19.808 0.446 -14.551 1.00 69.56 84 PRO A C 1
ATOM 629 O O . PRO A 1 84 ? 20.384 -0.188 -13.674 1.00 69.56 84 PRO A O 1
ATOM 632 N N . GLU A 1 85 ? 19.746 0.022 -15.813 1.00 71.56 85 GLU A N 1
ATOM 633 C CA . GLU A 1 85 ? 20.321 -1.231 -16.312 1.00 71.56 85 GLU A CA 1
ATOM 634 C C . GLU A 1 85 ? 21.852 -1.252 -16.143 1.00 71.56 85 GLU A C 1
ATOM 636 O O . GLU A 1 85 ? 22.425 -2.241 -15.687 1.00 71.56 85 GLU A O 1
ATOM 641 N N . GLN A 1 86 ? 22.523 -0.136 -16.445 1.00 75.50 86 GLN A N 1
ATOM 642 C CA . GLN A 1 86 ? 23.971 -0.000 -16.269 1.00 75.50 86 GLN A CA 1
ATOM 643 C C . GLN A 1 86 ? 24.378 -0.004 -14.791 1.00 75.50 86 GLN A C 1
ATOM 645 O O . GLN A 1 86 ? 25.437 -0.529 -14.457 1.00 75.50 86 GLN A O 1
ATOM 650 N N . LEU A 1 87 ? 23.543 0.537 -13.898 1.00 74.88 87 LEU A N 1
ATOM 651 C CA . LEU A 1 87 ? 23.784 0.480 -12.453 1.00 74.88 87 LEU A CA 1
ATOM 652 C C . LEU A 1 87 ? 23.611 -0.937 -11.893 1.00 74.88 87 LEU A C 1
ATOM 654 O O . LEU A 1 87 ? 24.410 -1.366 -11.067 1.00 74.88 87 LEU A O 1
ATOM 658 N N . ILE A 1 88 ? 22.610 -1.685 -12.356 1.00 75.06 88 ILE A N 1
ATOM 659 C CA . ILE A 1 88 ? 22.406 -3.095 -11.982 1.00 75.06 88 ILE A CA 1
ATOM 660 C C . ILE A 1 88 ? 23.628 -3.935 -12.367 1.00 75.06 88 ILE A C 1
ATOM 662 O O . ILE A 1 88 ? 24.142 -4.688 -11.541 1.00 75.06 88 ILE A O 1
ATOM 666 N N . TRP A 1 89 ? 24.146 -3.734 -13.580 1.00 75.69 89 TRP A N 1
ATOM 667 C CA . TRP A 1 89 ? 25.388 -4.367 -14.019 1.00 75.69 89 TRP A CA 1
ATOM 668 C C . TRP A 1 89 ? 26.583 -3.940 -13.157 1.00 75.69 89 TRP A C 1
ATOM 670 O O . TRP A 1 89 ? 27.294 -4.774 -12.608 1.00 75.69 89 TRP A O 1
ATOM 680 N N . ALA A 1 90 ? 26.789 -2.631 -12.979 1.00 80.19 90 ALA A N 1
ATOM 681 C CA . ALA A 1 90 ? 27.930 -2.105 -12.229 1.00 80.19 90 ALA A CA 1
ATOM 682 C C . ALA A 1 90 ? 27.934 -2.507 -10.742 1.00 80.19 90 ALA A C 1
ATOM 684 O O . ALA A 1 90 ? 28.991 -2.528 -10.115 1.00 80.19 90 ALA A O 1
ATOM 685 N N . THR A 1 91 ? 26.767 -2.811 -10.170 1.00 80.88 91 THR A N 1
ATOM 686 C CA . THR A 1 91 ? 26.627 -3.247 -8.771 1.00 80.88 91 THR A CA 1
ATOM 687 C C . THR A 1 91 ? 26.840 -4.748 -8.571 1.00 80.88 91 THR A C 1
ATOM 689 O O . THR A 1 91 ? 26.845 -5.198 -7.42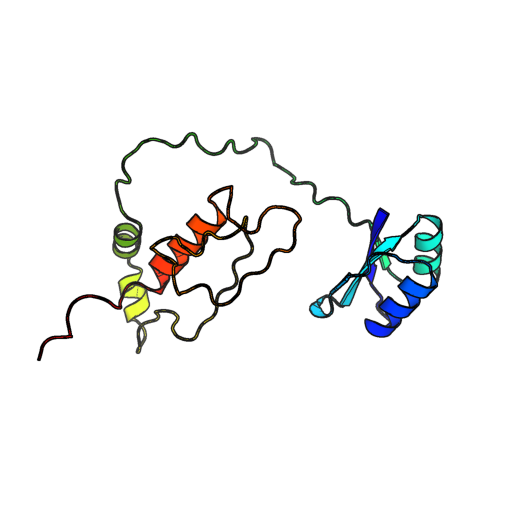6 1.00 80.88 91 THR A O 1
ATOM 692 N N . GLY A 1 92 ? 27.047 -5.519 -9.643 1.00 81.56 92 GLY A N 1
ATOM 693 C CA . GLY A 1 92 ? 27.253 -6.965 -9.565 1.00 81.56 92 GLY A CA 1
ATOM 694 C C . GLY A 1 92 ? 25.969 -7.757 -9.279 1.00 81.56 92 GLY A C 1
ATOM 695 O O . GLY A 1 92 ? 26.009 -8.873 -8.753 1.00 81.56 92 GLY A O 1
ATOM 696 N N . LEU A 1 93 ? 24.799 -7.150 -9.518 1.00 80.94 93 LEU A N 1
ATOM 697 C CA . LEU A 1 93 ? 23.516 -7.751 -9.154 1.00 80.94 93 LEU A CA 1
ATOM 698 C C . LEU A 1 93 ? 23.154 -8.928 -10.075 1.00 80.94 93 LEU A C 1
ATOM 700 O O . LEU A 1 93 ? 22.446 -9.836 -9.643 1.00 80.94 93 LEU A O 1
ATOM 704 N N . GLU A 1 94 ? 23.662 -8.943 -11.309 1.00 80.00 94 GLU A N 1
ATOM 705 C CA . GLU A 1 94 ? 23.498 -10.073 -12.234 1.00 80.00 94 GLU A CA 1
ATOM 706 C C . GLU A 1 94 ? 24.255 -11.312 -11.748 1.00 80.00 94 GLU A C 1
ATOM 708 O O . GLU A 1 94 ? 23.702 -12.412 -11.715 1.00 80.00 94 GLU A O 1
ATOM 713 N N . GLU A 1 95 ? 25.485 -11.138 -11.268 1.00 84.44 95 GLU A N 1
ATOM 714 C CA . GLU A 1 95 ? 26.283 -12.209 -10.679 1.00 84.44 95 GLU A CA 1
ATOM 715 C C . GLU A 1 95 ? 25.604 -12.772 -9.430 1.00 84.44 95 GLU A C 1
ATOM 717 O O . GLU A 1 95 ? 25.561 -13.988 -9.250 1.00 84.44 95 GLU A O 1
ATOM 722 N N . LEU A 1 96 ? 25.008 -11.906 -8.599 1.00 82.69 96 LEU A N 1
ATOM 723 C CA . LEU A 1 96 ? 24.240 -12.338 -7.431 1.00 82.69 96 LEU A CA 1
ATOM 724 C C . LEU A 1 96 ? 23.023 -13.189 -7.821 1.00 82.69 96 LEU A C 1
ATOM 726 O O . LEU A 1 96 ? 22.688 -14.126 -7.104 1.00 82.69 96 LEU A O 1
ATOM 730 N N . ARG A 1 97 ? 22.351 -12.898 -8.938 1.00 80.50 97 ARG A N 1
ATOM 731 C CA . ARG A 1 97 ? 21.211 -13.706 -9.411 1.00 80.50 97 ARG A CA 1
ATOM 732 C C . ARG A 1 97 ? 21.642 -15.058 -9.931 1.00 80.50 97 ARG A C 1
ATOM 734 O O . ARG A 1 97 ? 20.926 -16.034 -9.729 1.00 80.50 97 ARG A O 1
ATOM 741 N N . ALA A 1 98 ? 22.794 -15.100 -10.589 1.00 84.38 98 ALA A N 1
ATOM 742 C CA . ALA A 1 98 ? 23.335 -16.303 -11.200 1.00 84.38 98 ALA A CA 1
ATOM 743 C C . ALA A 1 98 ? 23.861 -17.329 -10.179 1.00 84.38 98 ALA A C 1
ATOM 745 O O . ALA A 1 98 ? 24.216 -18.436 -10.573 1.00 84.38 98 ALA A O 1
ATOM 746 N N . ILE A 1 99 ? 23.897 -17.008 -8.877 1.00 87.81 99 ILE A N 1
ATOM 747 C CA . ILE A 1 99 ? 24.288 -17.980 -7.840 1.00 87.81 99 ILE A CA 1
ATOM 748 C C . ILE A 1 99 ? 23.239 -19.083 -7.624 1.00 87.81 99 ILE A C 1
ATOM 750 O O . ILE A 1 99 ? 23.554 -20.092 -6.994 1.00 87.81 99 ILE A O 1
ATOM 754 N N . SER A 1 100 ? 21.995 -18.886 -8.077 1.00 82.81 100 SER A N 1
ATOM 755 C CA . SER A 1 100 ? 20.922 -19.879 -7.974 1.00 82.81 100 SER A CA 1
ATOM 756 C C . SER A 1 100 ? 20.540 -20.448 -9.337 1.00 82.81 100 SER A C 1
ATOM 758 O O . SER A 1 100 ? 20.668 -19.783 -10.363 1.00 82.81 100 SER A O 1
ATOM 760 N N . GLU A 1 101 ? 19.989 -21.663 -9.331 1.00 84.38 101 GLU A N 1
ATOM 761 C CA . GLU A 1 101 ? 19.416 -22.302 -10.515 1.00 84.38 101 GLU A CA 1
ATOM 762 C C . GLU A 1 101 ? 17.937 -22.659 -10.252 1.00 84.38 101 GLU A C 1
ATOM 764 O O . GLU A 1 101 ? 17.660 -23.479 -9.371 1.00 84.38 101 GLU A O 1
ATOM 769 N N . PRO A 1 102 ? 16.972 -22.037 -10.960 1.00 82.44 102 PRO A N 1
ATOM 770 C CA . PRO A 1 102 ? 17.151 -20.970 -11.953 1.00 82.44 102 PRO A CA 1
ATOM 771 C C . PRO A 1 102 ? 17.591 -19.634 -11.312 1.00 82.44 102 PRO A C 1
ATOM 773 O O . PRO A 1 102 ? 17.416 -19.451 -10.100 1.00 82.44 102 PRO A O 1
ATOM 776 N N . PRO A 1 103 ? 18.141 -18.683 -12.093 1.00 81.12 103 PRO A N 1
ATOM 777 C CA . PRO A 1 103 ? 18.518 -17.379 -11.558 1.00 81.12 103 PRO A CA 1
ATOM 778 C C . PRO A 1 103 ? 17.306 -16.605 -11.014 1.00 81.12 103 PRO A C 1
ATOM 780 O O . PRO A 1 103 ? 16.184 -16.719 -11.518 1.00 81.12 103 PRO A O 1
ATOM 783 N N . LEU A 1 104 ? 17.521 -15.802 -9.968 1.00 80.38 104 LEU A N 1
ATOM 784 C CA . LEU A 1 104 ? 16.442 -15.095 -9.268 1.00 80.38 104 LEU A CA 1
ATOM 785 C C . LEU A 1 104 ? 15.945 -13.856 -10.032 1.00 80.38 104 LEU A C 1
ATOM 787 O O . LEU A 1 104 ? 16.378 -12.735 -9.764 1.00 80.38 104 LEU A O 1
ATOM 791 N N . TYR A 1 105 ? 14.958 -14.044 -10.909 1.00 77.00 105 TYR A N 1
ATOM 792 C CA . TYR A 1 105 ? 14.219 -12.944 -11.562 1.00 77.00 105 TYR A CA 1
ATOM 793 C C . TYR A 1 105 ? 12.910 -12.570 -10.851 1.00 77.00 105 TYR A C 1
ATOM 795 O O . TYR A 1 105 ? 12.177 -11.683 -11.280 1.00 77.00 105 TYR A O 1
ATOM 803 N N . GLY A 1 106 ? 12.585 -13.246 -9.745 1.00 77.12 106 GLY A N 1
ATOM 804 C CA . GLY A 1 106 ? 11.334 -13.006 -9.020 1.00 77.12 106 GLY A CA 1
ATOM 805 C C . GLY A 1 106 ? 10.085 -13.490 -9.766 1.00 77.12 106 GLY A C 1
ATOM 806 O O . GLY A 1 106 ? 8.984 -13.031 -9.466 1.00 77.12 106 GLY A O 1
ATOM 807 N N . GLU A 1 107 ? 10.230 -14.417 -10.718 1.00 78.31 107 GLU A N 1
ATOM 808 C CA . GLU A 1 107 ? 9.092 -15.050 -11.388 1.00 78.31 107 GLU A CA 1
ATOM 809 C C . GLU A 1 107 ? 8.162 -15.725 -10.366 1.00 78.31 107 GLU A C 1
ATOM 811 O O . GLU A 1 107 ? 8.605 -16.359 -9.407 1.00 78.31 107 GLU A O 1
ATOM 816 N N . GLY A 1 108 ? 6.851 -15.544 -10.541 1.00 81.00 108 GLY A N 1
ATOM 817 C CA . GLY A 1 108 ? 5.833 -16.059 -9.621 1.00 81.00 108 GLY A CA 1
ATOM 818 C C . GLY A 1 108 ? 5.690 -15.280 -8.306 1.00 81.00 108 GLY A C 1
ATOM 819 O O . GLY A 1 108 ? 4.817 -15.613 -7.504 1.00 81.00 108 GLY A O 1
ATOM 820 N N . MET A 1 109 ? 6.490 -14.233 -8.080 1.00 82.88 109 MET A N 1
ATOM 821 C CA . MET A 1 109 ? 6.390 -13.385 -6.891 1.00 82.88 109 MET A CA 1
ATOM 822 C C . MET A 1 109 ? 5.569 -12.127 -7.180 1.00 82.88 109 MET A C 1
ATOM 824 O O . MET A 1 109 ? 5.781 -11.434 -8.170 1.00 82.88 109 MET A O 1
ATOM 828 N N . ASN A 1 110 ? 4.654 -11.795 -6.267 1.00 88.56 110 ASN A N 1
ATOM 829 C CA . ASN A 1 110 ? 3.931 -10.525 -6.292 1.00 88.56 110 ASN A CA 1
ATOM 830 C C . ASN A 1 110 ? 4.565 -9.556 -5.293 1.00 88.56 110 ASN A C 1
ATOM 832 O O . ASN A 1 110 ? 4.737 -9.901 -4.122 1.00 88.56 110 ASN A O 1
ATOM 836 N N . LEU A 1 111 ? 4.844 -8.329 -5.731 1.00 88.31 111 LEU A N 1
ATOM 837 C CA . LEU A 1 111 ? 5.332 -7.261 -4.864 1.00 88.31 111 LEU A CA 1
ATOM 838 C C . LEU A 1 111 ? 4.250 -6.200 -4.646 1.00 88.31 111 LEU A C 1
ATOM 840 O O . LEU A 1 111 ? 3.659 -5.695 -5.598 1.00 88.31 111 LEU A O 1
ATOM 844 N N . ALA A 1 112 ? 4.024 -5.829 -3.386 1.00 91.94 112 ALA A N 1
ATOM 845 C CA . ALA A 1 112 ? 3.144 -4.724 -3.025 1.00 91.94 112 ALA A CA 1
ATOM 846 C C . ALA A 1 112 ? 3.960 -3.447 -2.782 1.00 91.94 112 ALA A C 1
ATOM 848 O O . ALA A 1 112 ? 4.839 -3.425 -1.922 1.00 91.94 112 ALA A O 1
ATOM 849 N N . ILE A 1 113 ? 3.627 -2.375 -3.503 1.00 90.56 113 ILE A N 1
ATOM 850 C CA . ILE A 1 113 ? 4.225 -1.044 -3.345 1.00 90.56 113 ILE A CA 1
ATOM 851 C C . ILE A 1 113 ? 3.152 -0.106 -2.777 1.00 90.56 113 ILE A C 1
ATOM 853 O O . ILE A 1 113 ? 2.067 0.018 -3.346 1.00 90.56 113 ILE A O 1
ATOM 857 N N . ILE A 1 114 ? 3.439 0.532 -1.637 1.00 93.31 114 ILE A N 1
ATOM 858 C CA . ILE A 1 114 ? 2.554 1.515 -0.994 1.00 93.31 114 ILE A CA 1
ATOM 859 C C . ILE A 1 114 ? 3.213 2.884 -1.128 1.00 93.31 114 ILE A C 1
ATOM 861 O O . ILE A 1 114 ? 4.121 3.208 -0.369 1.00 93.31 114 ILE A O 1
ATOM 865 N N . ASP A 1 115 ? 2.761 3.666 -2.105 1.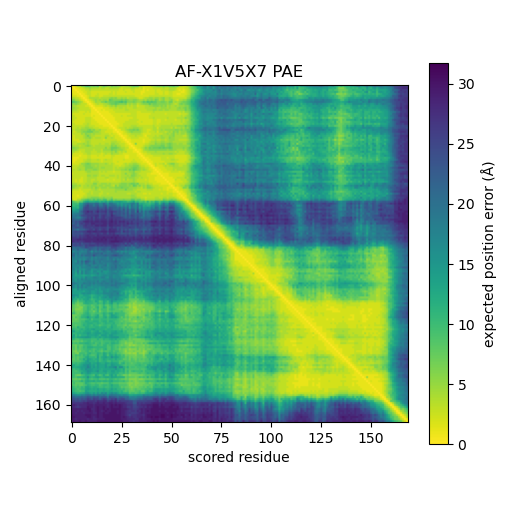00 92.06 115 ASP A N 1
ATOM 866 C CA . ASP A 1 115 ? 3.412 4.917 -2.499 1.00 92.06 115 ASP A CA 1
ATOM 867 C C . ASP A 1 115 ? 2.385 5.946 -3.031 1.00 92.06 115 ASP A C 1
ATOM 869 O O . ASP A 1 115 ? 1.179 5.795 -2.819 1.00 92.06 115 ASP A O 1
ATOM 873 N N . THR A 1 116 ? 2.843 7.002 -3.705 1.00 90.38 116 THR A N 1
ATOM 874 C CA . THR A 1 116 ? 2.065 8.159 -4.182 1.00 90.38 116 THR A CA 1
ATOM 875 C C . THR A 1 116 ? 1.069 7.847 -5.297 1.00 90.38 116 THR A C 1
ATOM 877 O O . THR A 1 116 ? 0.232 8.687 -5.624 1.00 90.38 116 THR A O 1
ATOM 880 N N . GLY A 1 117 ? 1.143 6.653 -5.876 1.00 91.62 117 GLY A N 1
ATOM 881 C CA . GLY A 1 117 ? 0.309 6.195 -6.980 1.00 91.62 117 GLY A CA 1
ATOM 882 C C . GLY A 1 117 ? 1.138 5.424 -7.998 1.00 91.62 117 GLY A C 1
ATOM 883 O O . GLY A 1 117 ? 2.307 5.115 -7.764 1.00 91.62 117 GLY A O 1
ATOM 884 N N . ILE A 1 118 ? 0.538 5.125 -9.149 1.00 92.69 118 ILE A N 1
ATOM 885 C CA . ILE A 1 118 ? 1.236 4.456 -10.251 1.00 92.69 118 ILE A CA 1
ATOM 886 C C . ILE A 1 118 ? 0.738 4.963 -11.610 1.00 92.69 118 ILE A C 1
ATOM 888 O O . ILE A 1 118 ? -0.459 5.187 -11.804 1.00 92.69 118 ILE A O 1
ATOM 892 N N . ARG A 1 119 ? 1.648 5.176 -12.568 1.00 92.94 119 ARG A N 1
ATOM 893 C CA . ARG A 1 119 ? 1.308 5.387 -13.987 1.00 92.94 119 ARG A CA 1
ATOM 894 C C . ARG A 1 119 ? 1.434 4.072 -14.741 1.00 92.94 119 ARG A C 1
ATOM 896 O O . ARG A 1 119 ? 2.458 3.814 -15.354 1.00 92.94 119 ARG A O 1
ATOM 903 N N . GLU A 1 120 ? 0.384 3.259 -14.716 1.00 90.31 120 GLU A N 1
ATOM 904 C CA . GLU A 1 120 ? 0.383 1.896 -15.285 1.00 90.31 120 GLU A CA 1
ATOM 905 C C . GLU A 1 120 ? 0.785 1.843 -16.774 1.00 90.31 120 GLU A C 1
ATOM 907 O O . GLU A 1 120 ? 1.304 0.836 -17.238 1.00 90.31 120 GLU A O 1
ATOM 912 N N . THR A 1 121 ? 0.624 2.944 -17.516 1.00 89.94 121 THR A N 1
ATOM 913 C CA . THR A 1 121 ? 1.028 3.069 -18.927 1.00 89.94 121 THR A CA 1
ATOM 914 C C . THR A 1 121 ? 2.520 3.345 -19.140 1.00 89.94 121 THR A C 1
ATOM 916 O O . THR A 1 121 ? 2.945 3.519 -20.279 1.00 89.94 121 THR A O 1
ATOM 919 N N . HIS A 1 122 ? 3.319 3.477 -18.080 1.00 88.44 122 HIS A N 1
ATOM 920 C CA . HIS A 1 122 ? 4.747 3.763 -18.196 1.00 88.44 122 HIS A CA 1
ATOM 921 C C . HIS A 1 122 ? 5.488 2.556 -18.791 1.00 88.44 122 HIS A C 1
ATOM 923 O O . HIS A 1 122 ? 5.329 1.428 -18.329 1.00 88.44 122 HIS A O 1
ATOM 929 N N . GLU A 1 123 ? 6.330 2.797 -19.797 1.00 87.50 123 GLU A N 1
ATOM 930 C CA . GLU A 1 123 ? 6.934 1.767 -20.660 1.00 87.50 123 GLU A CA 1
ATOM 931 C C . GLU A 1 123 ? 7.628 0.621 -19.904 1.00 87.50 123 GLU A C 1
ATOM 933 O O . GLU A 1 123 ? 7.500 -0.532 -20.296 1.00 87.50 123 GLU A O 1
ATOM 938 N N . LYS A 1 124 ? 8.297 0.921 -18.782 1.00 83.25 124 LYS A N 1
ATOM 939 C CA . LYS A 1 124 ? 9.031 -0.067 -17.968 1.00 83.25 124 LYS A CA 1
ATOM 940 C C . LYS A 1 124 ? 8.169 -0.927 -17.032 1.00 83.25 124 LYS A C 1
ATOM 942 O O . LYS A 1 124 ? 8.693 -1.847 -16.419 1.00 83.25 124 LYS A O 1
ATOM 947 N N . ILE A 1 125 ? 6.892 -0.594 -16.853 1.00 88.12 125 ILE A N 1
ATOM 948 C CA . ILE A 1 125 ? 5.986 -1.278 -15.904 1.00 88.12 125 ILE A CA 1
ATOM 949 C C . ILE A 1 125 ? 4.669 -1.720 -16.546 1.00 88.12 125 ILE A C 1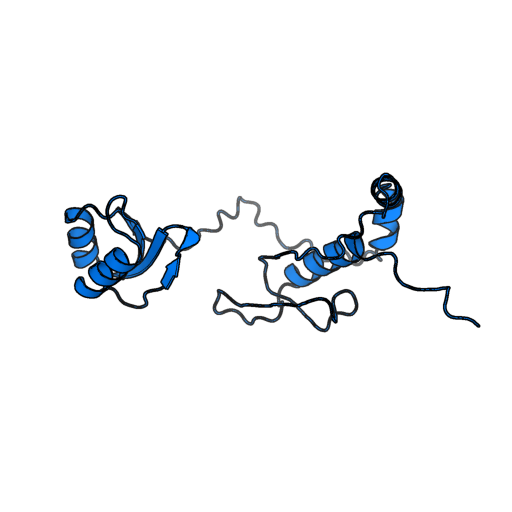
ATOM 951 O O . ILE A 1 125 ? 3.886 -2.442 -15.926 1.00 88.12 125 ILE A O 1
ATOM 955 N N . ASN A 1 126 ? 4.413 -1.284 -17.780 1.00 88.75 126 ASN A N 1
ATOM 956 C CA . ASN A 1 126 ? 3.213 -1.624 -18.522 1.00 88.75 126 ASN A CA 1
ATOM 957 C C . ASN A 1 126 ? 3.066 -3.148 -18.645 1.00 88.75 126 ASN A C 1
ATOM 959 O O . ASN A 1 126 ? 4.014 -3.846 -18.990 1.00 88.75 126 ASN A O 1
ATOM 963 N N . GLY A 1 127 ? 1.872 -3.660 -18.341 1.00 87.75 127 GLY A N 1
ATOM 964 C CA . GLY A 1 127 ? 1.575 -5.094 -18.346 1.00 87.75 127 GLY A CA 1
ATOM 965 C C . GLY A 1 127 ? 1.990 -5.857 -17.083 1.00 87.75 127 GLY A C 1
ATOM 966 O O . GLY A 1 127 ? 1.660 -7.034 -16.974 1.00 87.75 127 GLY A O 1
ATOM 967 N N . HIS A 1 128 ? 2.645 -5.210 -16.112 1.00 87.31 128 HIS A N 1
ATOM 968 C CA . HIS A 1 128 ? 3.095 -5.867 -14.878 1.00 87.31 128 HIS A CA 1
ATOM 969 C C . HIS A 1 128 ? 2.304 -5.480 -13.616 1.00 87.31 128 HIS A C 1
ATOM 971 O O . HIS A 1 128 ? 2.478 -6.084 -12.556 1.00 87.31 128 HIS A O 1
ATOM 977 N N . VAL A 1 129 ? 1.411 -4.492 -13.705 1.00 90.19 129 VAL A N 1
ATOM 978 C CA . VAL A 1 129 ? 0.526 -4.113 -12.595 1.00 90.19 129 VAL A CA 1
ATOM 979 C C . VAL A 1 129 ? -0.691 -5.038 -12.582 1.00 90.19 129 VAL A C 1
ATOM 981 O O . VAL A 1 129 ? -1.611 -4.886 -13.378 1.00 90.19 129 VAL A O 1
ATOM 984 N N . VAL A 1 130 ? -0.697 -6.005 -11.663 1.00 91.12 130 VAL A N 1
ATOM 985 C CA . VAL A 1 130 ? -1.793 -6.987 -11.524 1.00 91.12 130 VAL A CA 1
ATOM 986 C C .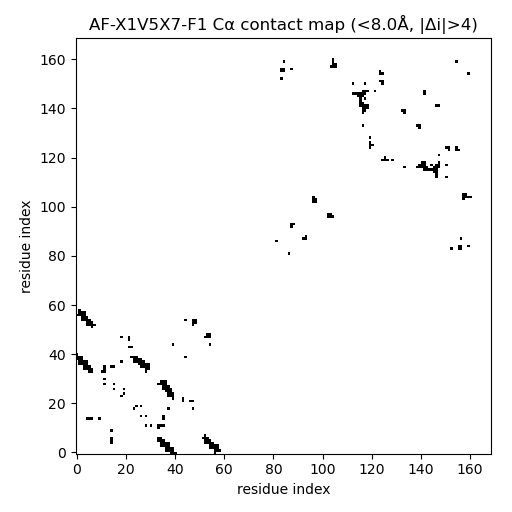 VAL A 1 130 ? -2.918 -6.522 -10.595 1.00 91.12 130 VAL A C 1
ATOM 988 O O . VAL A 1 130 ? -4.031 -7.040 -10.647 1.00 91.12 130 VAL A O 1
ATOM 991 N N . TYR A 1 131 ? -2.633 -5.558 -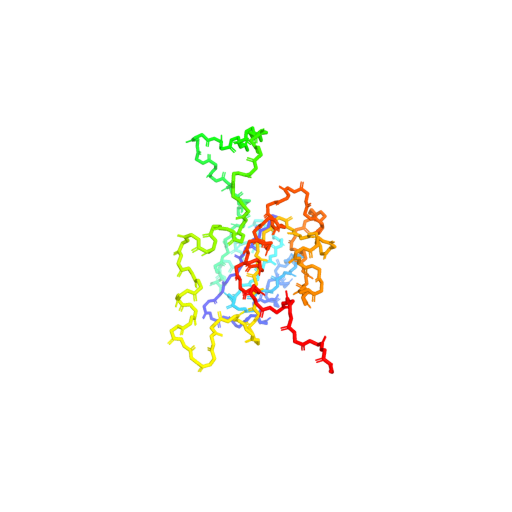9.718 1.00 91.69 131 TYR A N 1
ATOM 992 C CA . TYR A 1 131 ? -3.599 -4.997 -8.782 1.00 91.69 131 TYR A CA 1
ATOM 993 C C . TYR A 1 131 ? -3.208 -3.578 -8.388 1.00 91.69 131 TYR A C 1
ATOM 995 O O . TYR A 1 131 ? -2.061 -3.325 -8.018 1.00 91.69 131 TYR A O 1
ATOM 1003 N N . SER A 1 132 ? -4.180 -2.668 -8.384 1.00 90.44 132 SER A N 1
ATOM 1004 C CA . SER A 1 132 ? -3.980 -1.302 -7.924 1.00 90.44 132 SER A CA 1
ATOM 1005 C C . SER A 1 132 ? -5.178 -0.844 -7.083 1.00 90.44 132 SER A C 1
ATOM 1007 O O . SER A 1 132 ? -6.339 -1.139 -7.376 1.00 90.44 132 SER A O 1
ATOM 1009 N N . LYS A 1 133 ? -4.903 -0.177 -5.953 1.00 91.69 133 LYS A N 1
ATOM 1010 C CA . LYS A 1 133 ? -5.942 0.366 -5.069 1.00 91.69 133 LYS A CA 1
ATOM 1011 C C . LYS A 1 133 ? -5.531 1.670 -4.401 1.00 91.69 133 LYS A C 1
ATOM 1013 O O . LYS A 1 133 ? -4.467 1.763 -3.799 1.00 91.69 133 LYS A O 1
ATOM 1018 N N . ASN A 1 134 ? -6.447 2.634 -4.428 1.00 89.75 134 ASN A N 1
ATOM 1019 C CA . ASN A 1 134 ? -6.305 3.904 -3.735 1.00 89.75 134 ASN A CA 1
ATOM 1020 C C . ASN A 1 134 ? -6.885 3.830 -2.318 1.00 89.75 134 ASN A C 1
ATOM 1022 O O . ASN A 1 134 ? -8.044 3.451 -2.124 1.00 89.75 134 ASN A O 1
ATOM 1026 N N . TYR A 1 135 ? -6.095 4.238 -1.329 1.00 87.81 135 TYR A N 1
ATOM 1027 C CA . TYR A 1 135 ? -6.524 4.330 0.069 1.00 87.81 135 TYR A CA 1
ATOM 1028 C C . TYR A 1 135 ? -6.734 5.775 0.544 1.00 87.81 135 TYR A C 1
ATOM 1030 O O . TYR A 1 135 ? -7.119 5.988 1.697 1.00 87.81 135 TYR A O 1
ATOM 1038 N N . THR A 1 136 ? -6.521 6.755 -0.337 1.00 82.12 136 THR A N 1
ATOM 1039 C CA . THR A 1 136 ? -6.606 8.195 -0.068 1.00 82.12 136 THR A CA 1
ATOM 1040 C C . THR A 1 136 ? -7.670 8.867 -0.948 1.00 82.12 136 THR A C 1
ATOM 1042 O O . THR A 1 136 ? -8.372 8.203 -1.707 1.00 82.12 136 THR A O 1
ATOM 1045 N N . ALA A 1 137 ? -7.814 10.189 -0.819 1.00 82.81 137 ALA A N 1
ATOM 1046 C CA . ALA A 1 137 ? -8.652 11.002 -1.703 1.00 82.81 137 ALA A CA 1
ATOM 1047 C C . ALA A 1 137 ? -7.881 11.598 -2.898 1.00 82.81 137 ALA A C 1
ATOM 1049 O O . ALA A 1 137 ? -8.498 12.208 -3.767 1.00 82.81 137 ALA A O 1
ATOM 1050 N N . PHE A 1 138 ? -6.551 11.451 -2.944 1.00 77.88 138 PHE A N 1
ATOM 1051 C CA . PHE A 1 138 ? -5.756 11.897 -4.090 1.00 77.88 138 PHE A CA 1
ATOM 1052 C C . PHE A 1 138 ? -6.038 11.018 -5.311 1.00 77.88 138 PHE A C 1
ATOM 1054 O O . PHE A 1 138 ? -6.391 9.856 -5.128 1.00 77.88 138 PHE A O 1
ATOM 1061 N N . PRO A 1 139 ? -5.901 11.518 -6.550 1.00 85.50 139 PRO A N 1
ATOM 1062 C CA . PRO A 1 139 ? -6.017 10.678 -7.737 1.00 85.50 139 PRO A CA 1
ATOM 1063 C C . PRO A 1 139 ? -5.092 9.455 -7.670 1.00 85.50 139 PRO A C 1
ATOM 1065 O O . PRO A 1 139 ? -3.977 9.540 -7.174 1.00 85.50 139 PRO A O 1
ATOM 1068 N N . MET A 1 140 ? -5.564 8.320 -8.193 1.00 85.19 140 MET A N 1
ATOM 1069 C CA . MET A 1 140 ? -4.801 7.062 -8.216 1.00 85.19 140 MET A CA 1
ATOM 1070 C C . MET A 1 140 ? -3.555 7.134 -9.111 1.00 85.19 140 MET A C 1
ATOM 1072 O O . MET A 1 140 ? -2.567 6.430 -8.899 1.00 85.19 140 MET A O 1
ATOM 1076 N N . ARG A 1 141 ? -3.616 7.995 -10.132 1.00 87.56 141 ARG A N 1
ATOM 1077 C CA . ARG A 1 141 ? -2.478 8.299 -10.989 1.00 87.56 141 ARG A CA 1
ATOM 1078 C C . ARG A 1 141 ? -1.383 8.946 -10.150 1.00 87.56 141 ARG A C 1
ATOM 1080 O O . ARG A 1 141 ? -1.653 9.885 -9.408 1.00 87.56 141 ARG A O 1
ATOM 1087 N N . ASP A 1 142 ? -0.153 8.492 -10.345 1.00 85.94 142 ASP A N 1
ATOM 1088 C CA . ASP A 1 142 ? 1.000 9.091 -9.685 1.00 85.94 142 ASP A CA 1
ATOM 1089 C C . ASP A 1 142 ? 1.238 10.527 -10.177 1.00 85.94 142 ASP A C 1
ATOM 1091 O O . ASP A 1 142 ? 1.612 10.742 -11.332 1.00 85.94 142 ASP A O 1
ATOM 1095 N N . GLY A 1 143 ? 0.960 11.503 -9.312 1.00 83.56 143 GLY A N 1
ATOM 1096 C CA . GLY A 1 143 ? 1.184 12.927 -9.578 1.00 83.56 143 GLY A CA 1
ATOM 1097 C C . GLY A 1 143 ? 2.521 13.458 -9.055 1.00 83.56 143 GLY A C 1
ATOM 1098 O O . GLY A 1 143 ? 2.858 14.601 -9.346 1.00 83.56 143 GLY A O 1
ATOM 1099 N N . LEU A 1 144 ? 3.253 12.662 -8.268 1.00 83.69 144 LEU A N 1
ATOM 1100 C CA . LEU A 1 144 ? 4.555 13.029 -7.694 1.00 83.69 144 LEU A CA 1
ATOM 1101 C C . LEU A 1 144 ? 5.719 12.304 -8.370 1.00 83.69 144 LEU A C 1
ATOM 1103 O O . LEU A 1 144 ? 6.873 12.567 -8.046 1.00 83.69 144 LEU A O 1
ATOM 1107 N N . ASP A 1 145 ? 5.412 11.380 -9.278 1.00 84.56 145 ASP A N 1
ATOM 1108 C CA . ASP A 1 145 ? 6.347 10.534 -10.023 1.00 84.56 145 ASP A CA 1
ATOM 1109 C C . ASP A 1 145 ? 7.217 9.614 -9.151 1.00 84.56 145 ASP A C 1
ATOM 1111 O O . ASP A 1 145 ? 8.051 8.867 -9.667 1.00 84.56 145 ASP A O 1
ATOM 1115 N N . HIS A 1 146 ? 6.984 9.620 -7.837 1.00 87.56 146 HIS A N 1
ATOM 1116 C CA . HIS A 1 146 ? 7.738 8.849 -6.864 1.00 87.56 146 HIS A CA 1
ATOM 1117 C C . HIS A 1 146 ? 7.370 7.364 -6.945 1.00 87.56 146 HIS A C 1
ATOM 1119 O O . HIS A 1 146 ? 8.237 6.540 -7.230 1.00 87.56 146 HIS A O 1
ATOM 1125 N N . GLY A 1 147 ? 6.087 7.015 -6.805 1.00 88.81 147 GLY A N 1
ATOM 1126 C CA . GLY A 1 147 ? 5.630 5.625 -6.875 1.00 88.81 147 GLY A CA 1
ATOM 1127 C C . GLY A 1 147 ? 5.919 4.947 -8.218 1.00 88.81 147 GLY A C 1
ATOM 1128 O O . GLY A 1 147 ? 6.339 3.791 -8.256 1.00 88.81 147 GLY A O 1
ATOM 1129 N N . THR A 1 148 ? 5.788 5.676 -9.328 1.00 90.44 148 THR A N 1
ATOM 1130 C CA . THR A 1 148 ? 6.152 5.198 -10.671 1.00 90.44 148 THR A CA 1
ATOM 1131 C C . THR A 1 148 ? 7.658 5.001 -10.795 1.00 90.44 148 THR A C 1
ATOM 1133 O O . THR A 1 148 ? 8.090 3.985 -11.338 1.00 90.44 148 THR A O 1
ATOM 1136 N N . GLY A 1 149 ? 8.461 5.934 -10.273 1.00 87.50 149 GLY A N 1
ATOM 1137 C CA . GLY A 1 149 ? 9.918 5.817 -10.232 1.00 87.50 149 GLY A CA 1
ATOM 1138 C C . GLY A 1 149 ? 10.365 4.580 -9.454 1.00 87.50 149 GLY A C 1
ATOM 1139 O O . GLY A 1 149 ? 11.076 3.738 -10.005 1.00 87.50 149 GLY A O 1
ATOM 1140 N N . VAL A 1 150 ? 9.868 4.415 -8.225 1.00 88.50 150 VAL A N 1
ATOM 1141 C CA . VAL A 1 150 ? 10.125 3.240 -7.377 1.00 88.50 150 VAL A CA 1
ATOM 1142 C C . VAL A 1 150 ? 9.728 1.953 -8.099 1.00 88.50 150 VAL A C 1
ATOM 1144 O O . VAL A 1 150 ? 10.552 1.048 -8.222 1.00 88.50 150 VAL A O 1
ATOM 1147 N N . ALA A 1 151 ? 8.514 1.877 -8.653 1.00 89.50 151 ALA A N 1
ATOM 1148 C CA . ALA A 1 151 ? 8.064 0.699 -9.392 1.00 89.50 151 ALA A CA 1
ATOM 1149 C C . ALA A 1 151 ? 8.961 0.393 -10.602 1.00 89.50 151 ALA A C 1
ATOM 1151 O O . ALA A 1 151 ? 9.324 -0.761 -10.816 1.00 89.50 151 ALA A O 1
ATOM 1152 N N . SER A 1 152 ? 9.372 1.412 -11.364 1.00 86.94 152 SER A N 1
ATOM 1153 C CA . SER A 1 15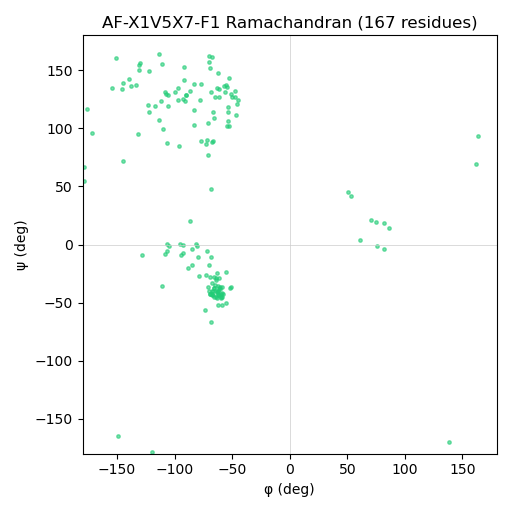2 ? 10.248 1.236 -12.528 1.00 86.94 152 SER A CA 1
ATOM 1154 C C . SER A 1 152 ? 11.638 0.715 -12.159 1.00 86.94 152 SER A C 1
ATOM 1156 O O . SER A 1 152 ? 12.193 -0.094 -12.898 1.00 86.94 152 SER A O 1
ATOM 1158 N N . ILE A 1 153 ? 12.183 1.122 -11.006 1.00 82.88 153 ILE A N 1
ATOM 1159 C CA . ILE A 1 153 ? 13.464 0.617 -10.500 1.00 82.88 153 ILE A CA 1
ATOM 1160 C C . ILE A 1 153 ? 13.314 -0.835 -10.076 1.00 82.88 153 ILE A C 1
ATOM 1162 O O . ILE A 1 153 ? 14.182 -1.643 -10.387 1.00 82.88 153 ILE A O 1
ATOM 1166 N N . VAL A 1 154 ? 12.224 -1.185 -9.391 1.00 83.69 154 VAL A N 1
ATOM 1167 C CA . VAL A 1 154 ? 12.006 -2.567 -8.962 1.00 83.69 154 VAL A CA 1
ATOM 1168 C C . VAL A 1 154 ? 11.812 -3.489 -10.161 1.00 83.69 154 VAL A C 1
ATOM 1170 O O . VAL A 1 154 ? 12.461 -4.528 -10.222 1.00 83.69 154 VAL A O 1
ATOM 1173 N N . PHE A 1 155 ? 10.999 -3.103 -11.145 1.00 78.88 155 PHE A N 1
ATOM 1174 C CA . PHE A 1 155 ? 10.832 -3.896 -12.364 1.00 78.88 155 PHE A CA 1
ATOM 1175 C C . PHE A 1 155 ? 12.104 -3.950 -13.204 1.00 78.88 155 PHE A C 1
ATOM 1177 O O . PHE A 1 155 ? 12.495 -5.034 -13.627 1.00 78.88 155 PHE A O 1
ATOM 1184 N N . GLY A 1 156 ? 12.795 -2.822 -13.378 1.00 72.06 156 GLY A N 1
ATOM 1185 C CA . GLY A 1 156 ? 14.101 -2.786 -14.033 1.00 72.06 156 GLY A CA 1
ATOM 1186 C C . GLY A 1 156 ? 15.118 -3.659 -13.305 1.00 72.06 156 GLY A C 1
ATOM 1187 O O . GLY A 1 156 ? 15.887 -4.361 -13.933 1.00 72.06 156 GLY A O 1
ATOM 1188 N N . SER A 1 157 ? 15.074 -3.715 -11.977 1.00 67.19 157 SER A N 1
ATOM 1189 C CA . SER A 1 157 ? 15.913 -4.630 -11.216 1.00 67.19 157 SER A CA 1
ATOM 1190 C C . SER A 1 157 ? 15.464 -6.062 -11.472 1.00 67.19 157 SER A C 1
ATOM 1192 O O . SER A 1 157 ? 16.204 -6.800 -12.098 1.00 67.19 157 SER A O 1
ATOM 1194 N N . CYS A 1 158 ? 14.274 -6.478 -11.055 1.00 61.31 158 CYS A N 1
ATOM 1195 C CA . CYS A 1 158 ? 13.871 -7.886 -11.051 1.00 61.31 158 CYS A CA 1
ATOM 1196 C C . CYS A 1 158 ? 13.657 -8.512 -12.442 1.00 61.31 158 CYS A C 1
ATOM 1198 O O . CYS A 1 158 ? 13.844 -9.712 -12.582 1.00 61.31 158 CYS A O 1
ATOM 1200 N N . THR A 1 159 ? 13.287 -7.736 -13.467 1.00 55.47 159 THR A N 1
ATOM 1201 C CA . THR A 1 159 ? 12.771 -8.273 -14.749 1.00 55.47 159 THR A CA 1
ATOM 1202 C C . THR A 1 159 ? 13.773 -8.211 -15.906 1.00 55.47 159 THR A C 1
ATOM 1204 O O . THR A 1 159 ? 13.469 -8.692 -16.999 1.00 55.47 159 THR A O 1
ATOM 1207 N N . ILE A 1 160 ? 14.986 -7.673 -15.724 1.00 47.22 160 ILE A N 1
ATOM 1208 C CA . ILE A 1 160 ? 16.014 -7.774 -16.772 1.00 47.22 160 ILE A CA 1
ATOM 1209 C C . ILE A 1 160 ? 16.518 -9.220 -16.819 1.00 47.22 160 ILE A C 1
ATOM 1211 O O . ILE A 1 160 ? 17.476 -9.578 -16.154 1.00 47.22 160 ILE A O 1
ATOM 1215 N N . MET A 1 161 ? 15.819 -10.061 -17.577 1.00 41.44 161 MET A N 1
ATOM 1216 C CA . MET A 1 161 ? 16.382 -10.861 -18.665 1.00 41.44 161 MET A CA 1
ATOM 1217 C C . MET A 1 161 ? 15.281 -11.689 -19.337 1.00 41.44 161 MET A C 1
ATOM 1219 O O . MET A 1 161 ? 15.304 -12.908 -19.323 1.00 41.44 161 MET A O 1
ATOM 1223 N N . PHE A 1 162 ? 14.330 -11.037 -20.009 1.00 38.09 162 PHE A N 1
ATOM 1224 C CA . PHE A 1 162 ? 13.657 -11.675 -21.146 1.00 38.09 162 PHE A CA 1
ATOM 1225 C C . PHE A 1 162 ? 13.322 -10.652 -22.238 1.00 38.09 162 PHE A C 1
ATOM 1227 O O . PHE A 1 162 ? 12.164 -10.309 -22.452 1.00 38.09 162 PHE A O 1
ATOM 1234 N N . ASN A 1 163 ? 14.348 -10.168 -22.957 1.00 34.44 163 ASN A N 1
ATOM 1235 C CA . ASN A 1 163 ? 14.280 -10.036 -24.422 1.00 34.44 163 ASN A CA 1
ATOM 1236 C C . ASN A 1 163 ? 15.595 -9.558 -25.064 1.00 34.44 163 ASN A C 1
ATOM 1238 O O . ASN A 1 163 ? 16.002 -8.416 -24.877 1.00 34.44 163 ASN A O 1
ATOM 1242 N N . SER A 1 164 ? 16.199 -10.404 -25.909 1.00 32.78 164 SER A N 1
ATOM 1243 C CA . SER A 1 164 ? 16.420 -10.122 -27.349 1.00 32.78 164 SER A CA 1
ATOM 1244 C C . SER A 1 164 ? 17.507 -11.017 -27.974 1.00 32.78 164 SER A C 1
ATOM 1246 O O . SER A 1 164 ? 18.583 -10.551 -28.323 1.00 32.78 164 SER A O 1
ATOM 1248 N N . LYS A 1 165 ? 17.226 -12.319 -28.127 1.00 35.03 165 LYS A N 1
ATOM 1249 C CA . LYS A 1 165 ? 17.749 -13.232 -29.176 1.00 35.03 165 LYS A CA 1
ATOM 1250 C C . LYS A 1 165 ? 17.493 -14.663 -28.722 1.00 35.03 165 LYS A C 1
ATOM 1252 O O . LYS A 1 165 ? 18.290 -15.184 -27.973 1.00 35.03 165 LYS A O 1
ATOM 1257 N N . LEU A 1 166 ? 16.374 -15.251 -29.134 1.00 37.66 166 LEU A N 1
ATOM 1258 C CA . LEU A 1 166 ? 16.178 -16.686 -29.419 1.00 37.66 166 LEU A CA 1
ATOM 1259 C C . LEU A 1 166 ? 14.719 -16.859 -29.903 1.00 37.66 166 LEU A C 1
ATOM 1261 O O . LEU A 1 166 ? 13.913 -17.597 -29.350 1.00 37.66 166 LEU A O 1
ATOM 1265 N N . LYS A 1 167 ? 14.351 -16.097 -30.937 1.00 34.53 167 LYS A N 1
ATOM 1266 C CA . LYS A 1 167 ? 13.253 -16.438 -31.849 1.00 34.53 167 LYS A CA 1
ATOM 1267 C C . LYS A 1 167 ? 13.797 -16.247 -33.254 1.00 34.53 167 LYS A C 1
ATOM 1269 O O . LYS A 1 167 ? 13.871 -15.130 -33.753 1.00 34.53 167 LYS A O 1
ATOM 1274 N N . GLY A 1 168 ? 14.262 -17.348 -33.815 1.00 33.34 168 GLY A N 1
ATOM 1275 C CA . GLY A 1 168 ? 14.834 -17.445 -35.144 1.00 33.34 168 GLY A CA 1
ATOM 1276 C C . GLY A 1 168 ? 15.035 -18.917 -35.437 1.00 33.34 168 GLY A C 1
ATOM 1277 O O . GLY A 1 168 ? 15.988 -19.512 -34.942 1.00 33.34 168 GLY A O 1
ATOM 1278 N N . SER A 1 169 ? 14.035 -19.464 -36.123 1.00 36.81 169 SER A N 1
ATOM 1279 C CA . SER A 1 169 ? 14.058 -20.694 -36.908 1.00 36.81 169 SER A CA 1
ATOM 1280 C C . SER A 1 169 ? 15.296 -20.795 -37.794 1.00 36.81 169 SER A C 1
ATOM 1282 O O . SER A 1 169 ? 15.771 -19.726 -38.245 1.00 36.81 169 SER A O 1
#

InterPro domains:
  IPR000209 Peptidase S8/S53 domain [PF00082] (106-157)
  IPR015500 Peptidase S8, subtilisin-related [PR00723] (106-125)
  IPR015500 Peptidase S8, subtilisin-related [PR00723] (142-155)
  IPR036852 Peptidase S8/S53 domain superfamily [G3DSA:3.40.50.200] (82-166)
  IPR036852 Peptidase S8/S53 domain superfamily [SSF52743] (87-157)

Nearest PDB structures (foldseek):
  1gmv-assembly1_B  TM=6.615E-01  e=1.678E-01  Klebsiella aerogenes
  4f3q-assembly1_A  TM=6.062E-01  e=5.029E-01  Coxiella burnetii RSA 493
  2y9j-assembly1_Y  TM=3.124E-01  e=6.128E+00  Salmonella enterica subsp. enterica serovar Typhimurium
  7aoi-assembly1_BN  TM=2.846E-01  e=4.518E+00  Trypanosoma brucei